Protein AF-A0A849H0S5-F1 (afdb_monomer_lite)

Structure (mmCIF, N/CA/C/O backbone):
data_AF-A0A849H0S5-F1
#
_entry.id   AF-A0A849H0S5-F1
#
loop_
_atom_site.group_PDB
_atom_site.id
_atom_site.type_symbol
_atom_site.label_atom_id
_atom_site.label_alt_id
_atom_site.label_comp_id
_atom_site.label_asym_id
_atom_site.label_entity_id
_atom_site.label_seq_id
_atom_site.pdbx_PDB_ins_code
_atom_site.Cartn_x
_atom_site.Cartn_y
_atom_site.Cartn_z
_atom_site.occupancy
_atom_site.B_iso_or_equiv
_atom_site.auth_seq_id
_atom_site.auth_comp_id
_atom_site.auth_asym_id
_atom_site.auth_atom_id
_atom_site.pdbx_PDB_model_num
ATOM 1 N N . MET A 1 1 ? 32.039 13.392 0.966 1.00 45.00 1 MET A N 1
ATOM 2 C CA . MET A 1 1 ? 31.714 11.979 0.681 1.00 45.00 1 MET A CA 1
ATOM 3 C C . MET A 1 1 ? 31.067 11.416 1.928 1.00 45.00 1 MET A C 1
ATOM 5 O O . MET A 1 1 ? 31.727 11.397 2.957 1.00 45.00 1 MET A O 1
ATOM 9 N N . ASP A 1 2 ? 29.788 11.054 1.857 1.00 46.84 2 ASP A N 1
ATOM 10 C CA . ASP A 1 2 ? 29.053 10.495 2.995 1.00 46.84 2 ASP A CA 1
ATOM 11 C C . ASP A 1 2 ? 29.469 9.033 3.244 1.00 46.84 2 ASP A C 1
ATOM 13 O O . ASP A 1 2 ? 29.275 8.193 2.359 1.00 46.84 2 ASP A O 1
ATOM 17 N N . PRO A 1 3 ? 30.021 8.690 4.421 1.00 48.19 3 PRO A N 1
ATOM 18 C CA . PRO A 1 3 ? 30.489 7.335 4.723 1.00 48.19 3 PRO A CA 1
ATOM 19 C C . PRO A 1 3 ? 29.352 6.312 4.912 1.00 48.19 3 PRO A C 1
ATOM 21 O O . PRO A 1 3 ? 29.616 5.116 4.982 1.00 48.19 3 PRO A O 1
ATOM 24 N N . ASN A 1 4 ? 28.087 6.751 4.935 1.00 49.31 4 ASN A N 1
ATOM 25 C CA . ASN A 1 4 ? 26.914 5.887 5.125 1.00 49.31 4 ASN A CA 1
ATOM 26 C C . ASN A 1 4 ? 26.207 5.463 3.819 1.00 49.31 4 ASN A C 1
ATOM 28 O O . ASN A 1 4 ? 25.200 4.761 3.861 1.00 49.31 4 ASN A O 1
ATOM 32 N N . SER A 1 5 ? 26.718 5.845 2.643 1.00 47.97 5 SER A N 1
ATOM 33 C CA . SER A 1 5 ? 26.041 5.624 1.347 1.00 47.97 5 SER A CA 1
ATOM 34 C C . SER A 1 5 ? 26.196 4.199 0.760 1.00 47.97 5 SER A C 1
ATOM 36 O O . SER A 1 5 ? 25.673 3.888 -0.314 1.00 47.97 5 SER A O 1
ATOM 38 N N . SER A 1 6 ? 26.912 3.296 1.436 1.00 49.69 6 SER A N 1
ATOM 39 C CA . SER A 1 6 ? 27.451 2.083 0.790 1.00 49.69 6 SER A CA 1
ATOM 40 C C . SER A 1 6 ? 26.764 0.760 1.145 1.00 49.69 6 SER A C 1
ATOM 42 O O . SER A 1 6 ? 27.017 -0.234 0.470 1.00 49.69 6 SER A O 1
ATOM 44 N N . LEU A 1 7 ? 25.905 0.697 2.167 1.00 49.59 7 LEU A N 1
ATOM 45 C CA . LEU A 1 7 ? 25.489 -0.598 2.739 1.00 49.59 7 LEU A CA 1
ATOM 46 C C . LEU A 1 7 ? 24.213 -1.223 2.144 1.00 49.59 7 LEU A C 1
ATOM 48 O O . LEU A 1 7 ? 23.897 -2.362 2.468 1.00 49.59 7 LEU A O 1
ATOM 52 N N . CYS A 1 8 ? 23.514 -0.549 1.226 1.00 49.94 8 CYS A N 1
ATOM 53 C CA . CYS A 1 8 ? 22.232 -1.040 0.688 1.00 49.94 8 CYS A CA 1
ATOM 54 C C . CYS A 1 8 ? 22.240 -1.339 -0.824 1.00 49.94 8 CYS A C 1
ATOM 56 O O . CYS A 1 8 ? 21.182 -1.309 -1.450 1.00 49.94 8 CYS A O 1
ATOM 58 N N . ARG A 1 9 ? 23.403 -1.595 -1.448 1.00 54.66 9 ARG A N 1
ATOM 59 C CA . ARG A 1 9 ? 23.490 -1.779 -2.917 1.00 54.66 9 ARG A CA 1
ATOM 60 C C . ARG A 1 9 ? 23.113 -3.174 -3.434 1.00 54.66 9 ARG A C 1
ATOM 62 O O . ARG A 1 9 ? 22.794 -3.286 -4.609 1.00 54.66 9 ARG A O 1
ATOM 69 N N . ASN A 1 10 ? 23.092 -4.201 -2.581 1.00 56.50 10 ASN A N 1
ATOM 70 C CA . ASN A 1 10 ? 22.935 -5.602 -3.012 1.00 56.50 10 ASN A CA 1
ATOM 71 C C . ASN A 1 10 ? 21.695 -6.306 -2.442 1.00 56.50 10 ASN A C 1
ATOM 73 O O . ASN A 1 10 ? 21.667 -7.530 -2.371 1.00 56.50 10 ASN A O 1
ATOM 77 N N . ILE A 1 11 ? 20.675 -5.563 -2.010 1.00 60.44 11 ILE A N 1
ATOM 78 C CA . ILE A 1 11 ? 19.396 -6.178 -1.638 1.00 60.44 11 ILE A CA 1
ATOM 79 C C . ILE A 1 11 ? 18.587 -6.341 -2.929 1.00 60.44 11 ILE A C 1
ATOM 81 O O . ILE A 1 11 ? 18.281 -5.320 -3.550 1.00 60.44 11 ILE A O 1
ATOM 85 N N . PRO A 1 12 ? 18.237 -7.571 -3.358 1.00 59.84 12 PRO A N 1
ATOM 86 C CA . PRO A 1 12 ? 17.350 -7.770 -4.495 1.00 59.84 12 PRO A CA 1
ATOM 87 C C . PRO A 1 12 ? 16.041 -7.024 -4.244 1.00 59.84 12 PRO A C 1
ATOM 89 O O . PRO A 1 12 ? 15.325 -7.306 -3.283 1.00 59.84 12 PRO A O 1
ATOM 92 N N . ARG A 1 13 ? 15.748 -6.032 -5.085 1.00 63.94 13 ARG A N 1
ATOM 93 C CA . ARG A 1 13 ? 14.490 -5.290 -5.038 1.00 63.94 13 ARG A CA 1
ATOM 94 C C . ARG A 1 13 ? 13.569 -5.874 -6.089 1.00 63.94 13 ARG A C 1
ATOM 96 O O . ARG A 1 13 ? 13.868 -5.812 -7.278 1.00 63.94 13 ARG A O 1
ATOM 103 N N . VAL A 1 14 ? 12.453 -6.438 -5.646 1.00 67.75 14 VAL A N 1
ATOM 104 C CA . VAL A 1 14 ? 11.357 -6.785 -6.546 1.00 67.75 14 VAL A CA 1
ATOM 105 C C . VAL A 1 14 ? 10.544 -5.515 -6.743 1.00 67.75 14 VAL A C 1
ATOM 107 O O . VAL A 1 14 ? 9.906 -5.036 -5.807 1.00 67.75 14 VAL A O 1
ATOM 110 N N . VAL A 1 15 ? 10.617 -4.938 -7.941 1.00 70.38 15 VAL A N 1
ATOM 111 C CA . VAL A 1 15 ? 9.737 -3.830 -8.318 1.00 70.38 15 VAL A CA 1
ATOM 112 C C . VAL A 1 15 ? 8.351 -4.427 -8.583 1.00 70.38 15 VAL A C 1
ATOM 114 O O . VAL A 1 15 ? 8.253 -5.347 -9.400 1.00 70.38 15 VAL A O 1
ATOM 117 N N . PRO A 1 16 ? 7.287 -3.968 -7.902 1.00 72.00 16 PRO A N 1
ATOM 118 C CA . PRO A 1 16 ? 5.942 -4.462 -8.166 1.00 72.00 16 PRO A CA 1
ATOM 119 C C . PRO A 1 16 ? 5.537 -4.168 -9.616 1.00 72.00 16 PRO A C 1
ATOM 121 O O . PRO A 1 16 ? 5.876 -3.113 -10.155 1.00 72.00 16 PRO A O 1
ATOM 124 N N . THR A 1 17 ? 4.798 -5.081 -10.250 1.00 82.06 17 THR A N 1
ATOM 125 C CA . THR A 1 17 ? 4.211 -4.799 -11.569 1.00 82.06 17 THR A CA 1
ATOM 126 C C . THR A 1 17 ? 3.200 -3.659 -11.454 1.00 82.06 17 THR A C 1
ATOM 128 O O . THR A 1 17 ? 2.671 -3.399 -10.373 1.00 82.06 17 THR A O 1
ATOM 131 N N . ARG A 1 18 ? 2.888 -2.998 -12.574 1.00 81.38 18 ARG A N 1
ATOM 132 C CA . ARG A 1 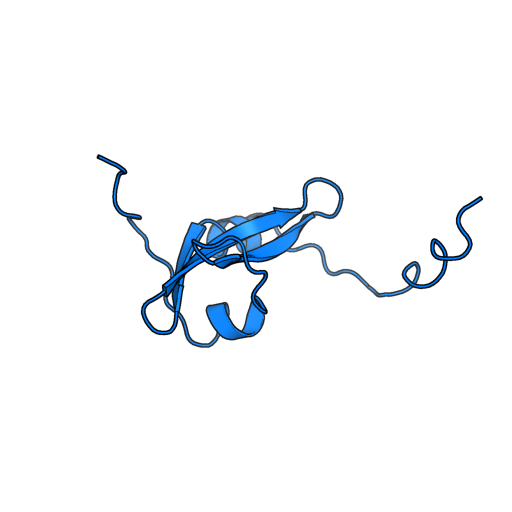18 ? 1.874 -1.933 -12.604 1.00 81.38 18 ARG A CA 1
ATOM 133 C C . ARG A 1 18 ? 0.520 -2.407 -12.069 1.00 81.38 18 ARG A C 1
ATOM 135 O O . ARG A 1 18 ? -0.066 -1.735 -11.238 1.00 81.38 18 ARG A O 1
ATOM 142 N N . GLU A 1 19 ? 0.090 -3.602 -12.467 1.00 83.31 19 GLU A N 1
ATOM 143 C CA . GLU A 1 19 ? -1.133 -4.231 -11.952 1.00 83.31 19 GLU A CA 1
ATOM 144 C C . GLU A 1 19 ? -1.094 -4.398 -10.424 1.00 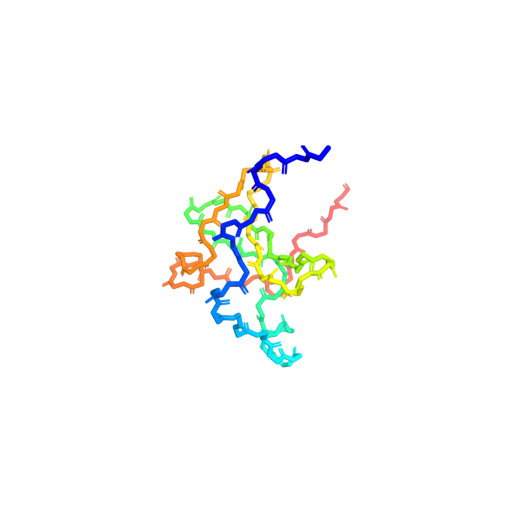83.31 19 GLU A C 1
ATOM 146 O O . GLU A 1 19 ? -2.060 -4.095 -9.729 1.00 83.31 19 GLU A O 1
ATOM 151 N N . HIS A 1 20 ? 0.055 -4.808 -9.877 1.00 81.81 20 HIS A N 1
ATOM 152 C CA . HIS A 1 20 ? 0.245 -4.925 -8.433 1.00 81.81 20 HIS A CA 1
ATOM 153 C C . HIS A 1 20 ? 0.230 -3.560 -7.730 1.00 81.81 20 HIS A C 1
ATOM 155 O O . HIS A 1 20 ? -0.283 -3.441 -6.620 1.00 81.81 20 HIS A O 1
ATOM 161 N N . GLN A 1 21 ? 0.787 -2.522 -8.359 1.00 84.69 21 GLN A N 1
ATOM 162 C CA . GLN A 1 21 ? 0.721 -1.156 -7.842 1.00 84.69 21 GLN A CA 1
ATOM 163 C C . GLN A 1 21 ? -0.722 -0.653 -7.831 1.00 84.69 21 GLN A C 1
ATOM 165 O O . GLN A 1 21 ? -1.181 -0.201 -6.788 1.00 84.69 21 GLN A O 1
ATOM 170 N N . ASP A 1 22 ? -1.459 -0.797 -8.930 1.00 84.56 22 ASP A N 1
ATOM 171 C CA . ASP A 1 22 ? -2.858 -0.369 -9.035 1.00 84.56 22 ASP A CA 1
ATOM 172 C C . ASP A 1 22 ? -3.743 -1.097 -8.002 1.00 84.56 22 ASP A C 1
ATOM 174 O O . ASP A 1 22 ? -4.616 -0.494 -7.367 1.00 84.56 22 ASP A O 1
ATOM 178 N N . ALA A 1 23 ? -3.460 -2.378 -7.741 1.00 86.25 23 ALA A N 1
ATOM 179 C CA . ALA A 1 23 ? -4.137 -3.158 -6.709 1.00 86.25 23 ALA A CA 1
ATOM 180 C C . ALA A 1 23 ? -3.847 -2.658 -5.283 1.00 86.25 23 ALA A C 1
ATOM 182 O O . ALA A 1 23 ? -4.747 -2.677 -4.445 1.00 86.25 23 ALA A O 1
ATOM 183 N N . LEU A 1 24 ? -2.642 -2.164 -4.988 1.00 90.19 24 LEU A N 1
ATOM 184 C CA . LEU A 1 24 ? -2.219 -1.838 -3.617 1.00 90.19 24 LEU A CA 1
ATOM 185 C C . LEU A 1 24 ? -2.269 -0.345 -3.272 1.00 90.19 24 LEU A C 1
ATOM 187 O O . LEU A 1 24 ? -2.526 0.006 -2.121 1.00 90.19 24 LEU A O 1
ATOM 191 N N . LEU A 1 25 ? -2.043 0.537 -4.243 1.00 92.25 25 LEU A N 1
ATOM 192 C CA . LEU A 1 25 ? -2.092 1.985 -4.063 1.00 92.25 25 LEU A CA 1
ATOM 193 C C . LEU A 1 25 ? -3.501 2.447 -3.693 1.00 92.25 25 LEU A C 1
ATOM 195 O O . LEU A 1 25 ? -4.491 1.960 -4.241 1.00 92.25 25 LEU A O 1
ATOM 199 N N . GLY A 1 26 ? -3.586 3.405 -2.771 1.00 93.44 26 GLY A N 1
ATOM 200 C CA . GLY A 1 26 ? -4.855 3.952 -2.298 1.00 93.44 26 GLY A CA 1
ATOM 201 C C . GLY A 1 26 ? -4.899 4.104 -0.783 1.00 93.44 26 GLY A C 1
ATOM 202 O O . GLY A 1 26 ? -3.863 4.165 -0.118 1.00 93.44 26 GLY A O 1
ATOM 203 N N . ILE A 1 27 ? -6.113 4.191 -0.248 1.00 95.25 27 ILE A N 1
ATOM 204 C CA . ILE A 1 27 ? -6.361 4.263 1.191 1.00 95.25 27 ILE A CA 1
ATOM 205 C C . ILE A 1 27 ? -6.796 2.889 1.685 1.00 95.25 27 ILE A C 1
ATOM 207 O O . ILE A 1 27 ? -7.576 2.199 1.034 1.00 95.25 27 ILE A O 1
ATOM 211 N N . TRP A 1 28 ? -6.265 2.502 2.833 1.00 96.25 28 TRP A N 1
ATOM 212 C CA . TRP A 1 28 ? -6.579 1.273 3.538 1.00 96.25 28 TRP A CA 1
ATOM 213 C C . TRP A 1 28 ? -7.064 1.611 4.941 1.00 96.25 28 TRP A C 1
ATOM 215 O O . TRP A 1 28 ? -6.572 2.553 5.556 1.00 96.25 28 TRP A O 1
ATOM 225 N N . GLU A 1 29 ? -7.989 0.822 5.463 1.00 95.94 29 GLU A N 1
ATOM 226 C CA . GLU A 1 29 ? -8.337 0.821 6.879 1.00 95.94 29 GLU A CA 1
ATOM 227 C C . GLU A 1 29 ? -7.557 -0.301 7.571 1.00 95.94 29 GLU A C 1
ATOM 229 O O . GLU A 1 29 ? -7.524 -1.441 7.099 1.00 95.94 29 GLU A O 1
ATOM 234 N N . TYR A 1 30 ? -6.865 0.030 8.659 1.00 96.38 30 TYR A N 1
ATOM 235 C CA . TYR A 1 30 ? -6.131 -0.938 9.465 1.00 96.38 30 TYR A CA 1
ATOM 236 C C . TYR A 1 30 ? -6.186 -0.541 10.934 1.00 96.38 30 TYR A C 1
ATOM 238 O O . TYR A 1 30 ? -5.640 0.486 11.330 1.00 96.38 30 TYR A O 1
ATOM 246 N N . ARG A 1 31 ? -6.815 -1.390 11.756 1.00 94.69 31 ARG A N 1
ATOM 247 C CA . ARG A 1 31 ? -7.002 -1.163 13.202 1.00 94.69 31 ARG A CA 1
ATOM 248 C C . ARG A 1 31 ? -7.728 0.154 13.517 1.00 94.69 31 ARG A C 1
ATOM 250 O O . ARG A 1 31 ? -7.406 0.800 14.511 1.00 94.69 31 ARG A O 1
ATOM 257 N N . GLY A 1 32 ? -8.696 0.543 12.689 1.00 93.19 32 GLY A N 1
ATOM 258 C CA . GLY A 1 32 ? -9.451 1.787 12.839 1.00 93.19 32 GLY A CA 1
ATOM 259 C C . GLY A 1 32 ? -8.715 3.042 12.363 1.00 93.19 32 GLY A C 1
ATOM 260 O O . GLY A 1 32 ? -9.226 4.140 12.556 1.00 93.19 32 GLY A O 1
ATOM 261 N N . GLU A 1 33 ? -7.535 2.907 11.753 1.00 94.38 33 GLU A N 1
ATOM 262 C CA . GLU A 1 33 ? -6.748 4.023 11.227 1.00 94.38 33 GLU A CA 1
ATOM 263 C C . GLU A 1 33 ? -6.724 4.010 9.693 1.00 94.38 33 GLU A C 1
ATOM 265 O O . GLU A 1 33 ? -6.647 2.9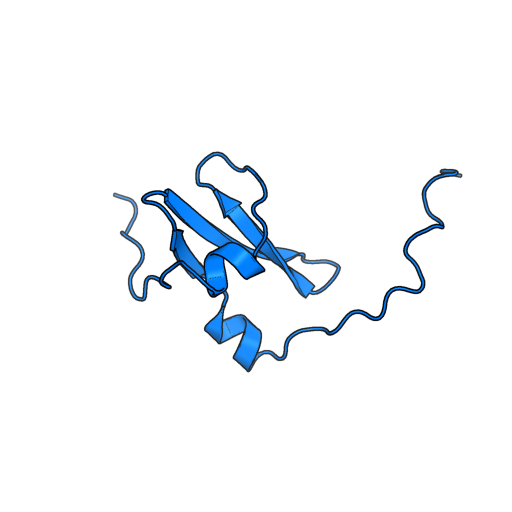49 9.065 1.00 94.38 33 GLU A O 1
ATOM 270 N N . MET A 1 34 ? -6.763 5.200 9.085 1.00 95.50 34 MET A N 1
ATOM 271 C CA . MET A 1 34 ? -6.602 5.362 7.641 1.00 95.50 34 MET A CA 1
ATOM 272 C C . MET A 1 34 ? -5.123 5.374 7.267 1.00 95.50 34 MET A C 1
ATOM 274 O O . MET A 1 34 ? -4.362 6.252 7.678 1.00 95.50 34 MET A O 1
ATOM 278 N N . ILE A 1 35 ? -4.732 4.412 6.440 1.00 96.75 35 ILE A N 1
ATOM 279 C CA . ILE A 1 35 ? -3.368 4.218 5.977 1.00 96.75 35 ILE A CA 1
ATOM 280 C C . ILE A 1 35 ? -3.292 4.494 4.481 1.00 96.75 35 ILE A C 1
ATOM 282 O O . ILE A 1 35 ? -3.986 3.878 3.676 1.00 96.75 35 ILE A O 1
ATOM 286 N N . ARG A 1 36 ? -2.401 5.394 4.081 1.00 95.69 36 ARG A N 1
ATOM 287 C CA . ARG A 1 36 ? -2.152 5.725 2.683 1.00 95.69 36 ARG A CA 1
ATOM 288 C C . ARG A 1 36 ? -1.004 4.894 2.130 1.00 95.69 36 ARG A C 1
ATOM 290 O O . ARG A 1 36 ? 0.124 4.990 2.611 1.00 95.69 36 ARG A O 1
ATOM 297 N N . PHE A 1 37 ? -1.291 4.126 1.089 1.00 94.69 37 PHE A N 1
ATOM 298 C CA . PHE A 1 37 ? -0.301 3.405 0.300 1.00 94.69 37 PHE A CA 1
ATOM 299 C C . PHE A 1 37 ? 0.181 4.260 -0.871 1.00 94.69 37 PHE A C 1
ATOM 301 O O . PHE A 1 37 ? -0.627 4.795 -1.632 1.00 94.69 37 PHE A O 1
ATOM 308 N N . LEU A 1 38 ? 1.500 4.384 -1.007 1.00 92.06 38 LEU A N 1
ATOM 309 C CA . LEU A 1 38 ? 2.193 5.188 -2.016 1.00 92.06 38 LEU A CA 1
ATOM 310 C C . LEU A 1 38 ? 3.397 4.426 -2.576 1.00 92.06 38 LEU A C 1
ATOM 312 O O . LEU A 1 38 ? 3.885 3.480 -1.961 1.00 92.06 38 LEU A O 1
ATOM 316 N N . THR A 1 39 ? 3.916 4.875 -3.715 1.00 88.00 39 THR A N 1
ATOM 317 C CA . THR A 1 39 ? 5.225 4.462 -4.238 1.00 88.00 39 THR A CA 1
ATOM 318 C C . THR A 1 39 ? 6.254 5.564 -4.010 1.00 88.00 39 THR A C 1
ATOM 320 O O . THR A 1 39 ? 5.994 6.726 -4.322 1.00 88.00 39 THR A O 1
ATOM 323 N N . GLU A 1 40 ? 7.435 5.208 -3.508 1.00 84.50 40 GLU A N 1
ATOM 324 C CA . GLU A 1 40 ? 8.590 6.111 -3.472 1.00 84.50 40 GLU A CA 1
ATOM 325 C C . GLU A 1 40 ? 9.004 6.485 -4.916 1.00 84.50 40 GLU A C 1
ATOM 327 O O . GLU A 1 40 ? 9.234 5.575 -5.719 1.00 84.50 40 GLU A O 1
ATOM 332 N N . PRO A 1 41 ? 9.120 7.783 -5.270 1.00 77.56 41 PRO A N 1
ATOM 333 C CA . PRO A 1 41 ? 9.353 8.217 -6.654 1.00 77.56 41 PRO A CA 1
ATOM 334 C C . PRO A 1 41 ? 10.626 7.647 -7.288 1.00 77.56 41 PRO A C 1
ATOM 336 O O . PRO A 1 41 ? 10.612 7.247 -8.448 1.00 77.56 41 PRO A O 1
ATOM 339 N N . ASP A 1 42 ? 11.710 7.572 -6.516 1.00 79.44 42 ASP A N 1
ATOM 340 C CA . ASP A 1 42 ? 13.032 7.206 -7.037 1.00 79.44 42 ASP A CA 1
ATOM 341 C C . ASP A 1 42 ? 13.251 5.689 -7.127 1.00 79.44 42 ASP A C 1
ATOM 343 O O . ASP A 1 42 ? 14.141 5.220 -7.836 1.00 79.44 42 ASP A O 1
ATOM 347 N N . THR A 1 43 ? 12.476 4.904 -6.374 1.00 78.25 43 THR A N 1
ATOM 348 C CA . THR A 1 43 ? 12.719 3.464 -6.192 1.00 78.25 43 THR A CA 1
ATOM 349 C C . THR A 1 43 ? 11.547 2.593 -6.637 1.00 78.25 43 THR A C 1
ATOM 351 O O . THR A 1 43 ? 11.732 1.391 -6.832 1.00 78.25 43 THR A O 1
ATOM 354 N N . GLY A 1 44 ? 10.343 3.161 -6.769 1.00 77.31 44 GLY A N 1
ATOM 355 C CA . GLY A 1 44 ? 9.105 2.420 -7.025 1.00 77.31 44 GLY A CA 1
ATOM 356 C C . GLY A 1 44 ? 8.676 1.514 -5.865 1.00 77.31 44 GLY A C 1
ATOM 357 O O . GLY A 1 44 ? 7.772 0.692 -6.029 1.00 77.31 44 GLY A O 1
ATOM 358 N N . VAL A 1 45 ? 9.325 1.628 -4.701 1.00 82.12 45 VAL A N 1
ATOM 359 C CA . VAL A 1 45 ? 9.034 0.808 -3.522 1.00 82.12 45 VAL A CA 1
ATOM 360 C C . VAL A 1 45 ? 7.716 1.249 -2.900 1.00 82.12 45 VAL A C 1
ATOM 362 O O . VAL A 1 45 ? 7.470 2.439 -2.705 1.00 82.12 45 VAL A O 1
ATOM 365 N N . LEU A 1 46 ? 6.879 0.271 -2.557 1.00 86.44 46 LEU A N 1
ATOM 366 C CA . LEU A 1 46 ? 5.609 0.496 -1.881 1.00 86.44 46 LEU A CA 1
ATOM 367 C C . LEU A 1 46 ? 5.832 0.877 -0.413 1.00 86.44 46 LEU A C 1
ATOM 369 O O . LEU A 1 46 ? 6.551 0.198 0.326 1.00 86.44 46 LEU A O 1
ATOM 373 N N . VAL A 1 47 ? 5.173 1.942 0.024 1.00 91.25 47 VAL A N 1
ATOM 374 C CA . VAL A 1 47 ? 5.232 2.467 1.387 1.00 91.25 47 VAL A CA 1
ATOM 375 C C . VAL A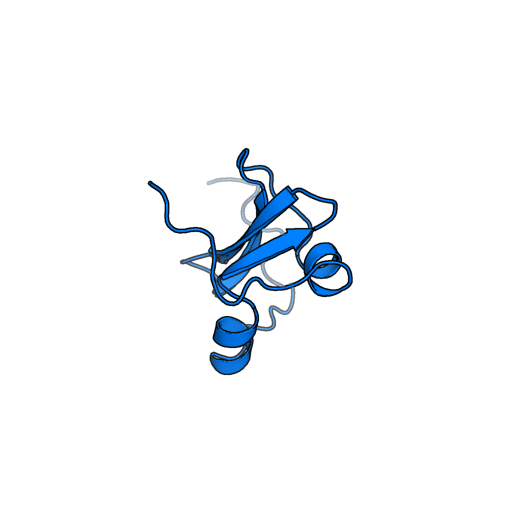 1 47 ? 3.834 2.760 1.905 1.00 91.25 47 VAL A C 1
ATOM 377 O O . VAL A 1 47 ? 2.935 3.084 1.135 1.00 91.25 47 VAL A O 1
ATOM 380 N N . ALA A 1 48 ? 3.660 2.638 3.218 1.00 94.81 48 ALA A N 1
ATOM 381 C CA . ALA A 1 48 ? 2.395 2.852 3.902 1.00 94.81 48 ALA A CA 1
ATOM 382 C C . ALA A 1 48 ? 2.591 3.899 5.000 1.00 94.81 48 ALA A C 1
ATOM 384 O O . ALA A 1 48 ? 3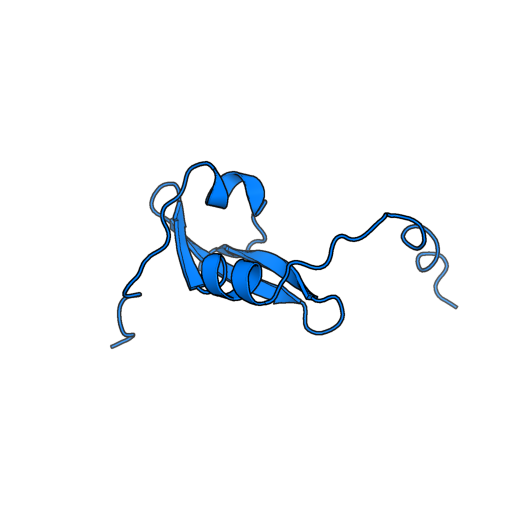.531 3.786 5.792 1.00 94.81 48 ALA A O 1
ATOM 385 N N . PHE A 1 49 ? 1.719 4.901 5.050 1.00 96.31 49 PHE A N 1
ATOM 386 C CA . PHE A 1 49 ? 1.759 5.972 6.045 1.00 96.31 49 PHE A CA 1
ATOM 387 C C . PHE A 1 49 ? 0.418 6.118 6.746 1.00 96.31 49 PHE A C 1
ATOM 389 O O . PHE A 1 49 ? -0.616 6.054 6.087 1.00 96.31 49 PHE A O 1
ATOM 396 N N . SER A 1 50 ? 0.427 6.350 8.055 1.00 95.56 50 SER A N 1
ATOM 397 C CA . SER A 1 50 ? -0.777 6.779 8.764 1.00 95.56 50 SER A CA 1
ATOM 398 C C . SER A 1 50 ? -1.224 8.187 8.370 1.00 95.56 50 SER A C 1
ATOM 400 O O . SER A 1 50 ? -0.478 8.931 7.725 1.00 95.56 50 SER A O 1
ATOM 402 N N . SER A 1 51 ? -2.420 8.583 8.816 1.00 90.56 51 SER A N 1
ATOM 403 C CA . SER A 1 51 ? -2.909 9.964 8.719 1.00 90.56 51 SER A CA 1
ATOM 404 C C . SER A 1 51 ? -1.970 10.978 9.380 1.00 90.56 51 SER A C 1
ATOM 406 O O . SER A 1 51 ? -1.803 12.077 8.861 1.00 90.56 51 SER A O 1
ATOM 408 N N . GLU A 1 52 ? -1.299 10.579 10.462 1.00 92.38 52 GLU A N 1
ATOM 409 C CA . GLU A 1 52 ? -0.304 11.390 11.179 1.00 92.38 52 GLU A CA 1
ATOM 410 C C . GLU A 1 52 ? 1.083 11.396 10.502 1.00 92.38 52 GLU A C 1
ATOM 412 O O . GLU A 1 52 ? 2.014 12.049 10.969 1.00 92.38 52 GLU A O 1
ATOM 417 N N . GLY A 1 53 ? 1.256 10.658 9.399 1.00 92.31 53 GLY A N 1
ATOM 418 C CA . GLY A 1 53 ? 2.505 10.610 8.635 1.00 92.31 53 GLY A CA 1
ATOM 419 C C . GLY A 1 53 ? 3.547 9.612 9.151 1.00 92.31 53 GLY A C 1
ATOM 420 O O . GLY A 1 53 ? 4.686 9.621 8.680 1.00 92.31 53 GLY A O 1
ATOM 421 N N . TYR A 1 54 ? 3.194 8.715 10.076 1.00 94.12 54 TYR A N 1
ATOM 422 C CA . TYR A 1 54 ? 4.102 7.661 10.535 1.00 94.12 54 TYR A CA 1
ATOM 423 C C . TYR A 1 54 ? 4.193 6.525 9.517 1.00 94.12 54 TYR A C 1
ATOM 425 O O . TYR A 1 54 ? 3.181 6.051 9.002 1.00 94.12 54 TYR A O 1
ATOM 433 N N . ARG A 1 55 ? 5.412 6.044 9.245 1.00 93.25 55 ARG A N 1
ATOM 434 C CA . ARG A 1 55 ? 5.632 4.907 8.340 1.00 93.25 55 ARG A CA 1
ATOM 435 C C . ARG A 1 55 ? 5.200 3.604 9.014 1.00 93.25 55 ARG A C 1
ATOM 437 O O . ARG A 1 55 ? 5.701 3.253 10.082 1.00 93.25 55 ARG A O 1
ATOM 444 N N . ILE A 1 56 ? 4.326 2.858 8.351 1.00 93.81 56 ILE A N 1
ATOM 445 C CA . ILE A 1 56 ? 3.829 1.553 8.794 1.00 93.81 56 ILE A CA 1
ATOM 446 C C . ILE A 1 56 ? 4.411 0.461 7.900 1.00 93.81 56 ILE A C 1
ATOM 448 O O . ILE A 1 56 ? 4.699 0.680 6.725 1.00 93.81 56 ILE A O 1
ATOM 452 N N . ASN A 1 57 ? 4.603 -0.737 8.457 1.00 91.19 57 ASN A N 1
ATOM 453 C CA . ASN A 1 57 ? 4.978 -1.909 7.673 1.00 91.19 57 ASN A CA 1
ATOM 454 C C . ASN A 1 57 ? 3.849 -2.256 6.674 1.00 91.19 57 ASN A C 1
ATOM 456 O O . ASN A 1 57 ? 2.783 -2.691 7.124 1.00 91.19 57 ASN A O 1
ATOM 460 N N . PRO A 1 58 ? 4.078 -2.143 5.350 1.00 91.50 58 PRO A N 1
ATOM 461 C CA . PRO A 1 58 ? 3.038 -2.368 4.348 1.00 91.50 58 PRO A CA 1
ATOM 462 C C . PRO A 1 58 ? 2.463 -3.788 4.386 1.00 91.50 58 PRO A C 1
ATOM 464 O O . PRO A 1 58 ? 1.263 -3.967 4.214 1.00 91.50 58 PRO A O 1
ATOM 467 N N . ILE A 1 59 ? 3.286 -4.799 4.691 1.00 91.44 59 ILE A N 1
ATOM 468 C CA . ILE A 1 59 ? 2.842 -6.201 4.745 1.00 91.44 59 ILE A CA 1
ATOM 469 C C . ILE A 1 59 ? 1.768 -6.386 5.817 1.00 91.44 59 ILE A C 1
ATOM 471 O O . ILE A 1 59 ? 0.794 -7.089 5.577 1.00 91.44 59 ILE A O 1
ATOM 475 N N . ARG A 1 60 ? 1.905 -5.724 6.975 1.00 94.06 60 ARG A N 1
ATOM 476 C CA . ARG A 1 60 ? 0.914 -5.827 8.060 1.00 94.06 60 ARG A CA 1
ATOM 477 C C . ARG A 1 60 ? -0.439 -5.245 7.673 1.00 94.06 60 ARG A C 1
ATOM 479 O O . ARG A 1 60 ? -1.462 -5.771 8.095 1.00 94.06 60 ARG A O 1
ATOM 486 N N . VAL A 1 61 ? -0.428 -4.166 6.896 1.00 95.44 61 VAL A N 1
ATOM 487 C CA . VAL A 1 61 ? -1.656 -3.512 6.443 1.00 95.44 61 VAL A CA 1
ATOM 488 C C . VAL A 1 61 ? -2.309 -4.332 5.335 1.00 95.44 61 VAL A C 1
ATOM 490 O O . VAL A 1 61 ? -3.503 -4.571 5.403 1.00 95.44 61 VAL A O 1
ATOM 493 N N . ILE A 1 62 ? -1.535 -4.862 4.383 1.00 93.19 62 ILE A N 1
ATOM 494 C CA . ILE A 1 62 ? -2.070 -5.740 3.328 1.00 93.19 62 ILE A CA 1
ATOM 495 C C . ILE A 1 62 ? -2.664 -7.022 3.923 1.00 93.19 62 ILE A C 1
ATOM 497 O O . ILE A 1 62 ? -3.707 -7.486 3.479 1.00 93.19 62 ILE A O 1
ATOM 501 N N . SER A 1 63 ? -2.006 -7.613 4.925 1.00 94.56 63 SER A N 1
ATOM 502 C CA . SER A 1 63 ? -2.428 -8.899 5.488 1.00 94.56 63 SER A CA 1
ATOM 503 C C . SER A 1 63 ? -3.578 -8.801 6.492 1.00 94.56 63 SER A C 1
ATOM 505 O O . SER A 1 63 ? -4.122 -9.833 6.873 1.00 94.56 63 SER A O 1
ATOM 507 N N . GLY A 1 64 ? -3.883 -7.609 7.008 1.00 94.75 64 GLY A N 1
ATOM 508 C CA . GLY A 1 64 ? -4.838 -7.443 8.110 1.00 94.75 64 GLY A CA 1
ATOM 509 C C . GLY A 1 64 ? -5.726 -6.208 8.028 1.00 94.75 64 GLY A C 1
ATOM 510 O O . GLY A 1 64 ? -6.487 -5.965 8.959 1.00 94.75 64 GLY A O 1
ATOM 511 N N . GLY A 1 65 ? -5.597 -5.412 6.975 1.00 95.31 65 GLY A N 1
ATOM 512 C CA . GLY A 1 65 ? -6.443 -4.266 6.680 1.00 95.31 65 GLY A CA 1
ATOM 513 C C . GLY A 1 65 ? -7.299 -4.513 5.445 1.00 95.31 65 GLY A C 1
ATOM 514 O O . GLY A 1 65 ? -7.199 -5.553 4.793 1.00 95.31 65 GLY A O 1
ATOM 515 N N . SER A 1 66 ? -8.124 -3.527 5.117 1.00 95.62 66 SER A N 1
ATOM 516 C CA . SER A 1 66 ? -8.993 -3.557 3.941 1.00 95.62 66 SER A CA 1
ATOM 517 C C . SER A 1 66 ? -8.745 -2.331 3.078 1.00 95.62 66 SER A C 1
ATOM 519 O O . SER A 1 66 ? -8.708 -1.210 3.589 1.00 95.62 66 SER A O 1
ATOM 521 N N . LYS A 1 67 ? -8.582 -2.529 1.767 1.00 94.50 67 LYS A N 1
ATOM 522 C CA . LYS A 1 67 ? -8.515 -1.414 0.821 1.00 94.50 67 LYS A CA 1
ATOM 523 C C . LYS A 1 67 ? -9.884 -0.741 0.742 1.00 94.50 67 LYS A C 1
ATOM 525 O O . LYS A 1 67 ? -10.905 -1.417 0.663 1.00 94.50 67 LYS A O 1
ATOM 530 N N . MET A 1 68 ? -9.895 0.585 0.770 1.00 92.38 68 MET A N 1
ATOM 531 C CA . MET A 1 68 ? -11.106 1.376 0.604 1.00 92.38 68 MET A CA 1
ATOM 532 C C . MET A 1 68 ? -11.302 1.674 -0.884 1.00 92.38 68 MET A C 1
ATOM 534 O O . MET A 1 68 ? -10.484 2.374 -1.481 1.00 92.38 68 MET A O 1
ATOM 538 N N . ASP A 1 69 ? -12.380 1.158 -1.475 1.00 81.75 69 ASP A N 1
ATOM 539 C CA . ASP A 1 69 ? -12.702 1.394 -2.891 1.00 81.75 69 ASP A CA 1
ATOM 540 C C . ASP A 1 69 ? -13.151 2.842 -3.154 1.00 81.75 69 ASP A C 1
ATOM 542 O O . ASP A 1 69 ? -12.876 3.391 -4.216 1.00 81.75 69 ASP A O 1
ATOM 546 N N . ASN A 1 70 ? -13.766 3.480 -2.150 1.00 69.19 70 ASN A N 1
ATOM 547 C CA . ASN A 1 70 ? -14.167 4.886 -2.152 1.00 69.19 70 ASN A CA 1
ATOM 548 C C . ASN A 1 70 ? -13.618 5.564 -0.887 1.00 69.19 70 ASN A C 1
ATOM 550 O O . ASN A 1 70 ? -14.269 5.511 0.161 1.00 69.19 70 ASN A O 1
ATOM 554 N N . PRO A 1 71 ? -12.409 6.153 -0.923 1.00 61.09 71 PRO A N 1
ATOM 555 C CA . PRO A 1 71 ? -11.941 6.953 0.200 1.00 61.09 71 PRO A CA 1
ATOM 556 C C . PRO A 1 71 ? -12.911 8.127 0.411 1.00 61.09 71 PRO A C 1
ATOM 558 O O . PRO A 1 71 ? -13.403 8.671 -0.579 1.00 61.09 71 PRO A O 1
ATOM 561 N N . PRO A 1 72 ? -13.211 8.516 1.663 1.00 58.00 72 PRO A N 1
ATOM 562 C CA . PRO A 1 72 ? -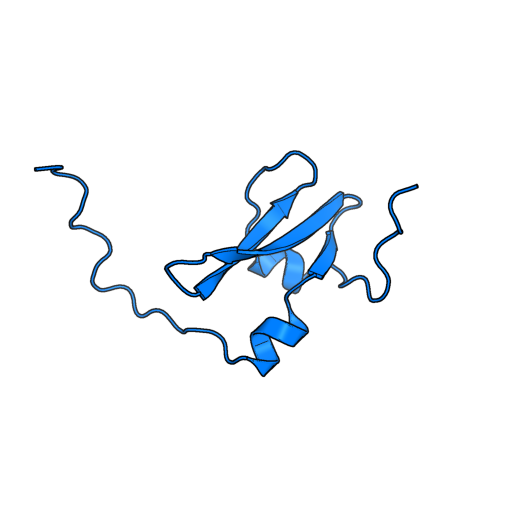14.103 9.640 1.922 1.00 58.00 72 PRO A CA 1
ATOM 563 C C . PRO A 1 72 ? -13.579 10.885 1.198 1.00 58.00 72 PRO A C 1
ATOM 565 O O . PRO A 1 72 ? -12.405 11.244 1.345 1.00 58.00 72 PRO A O 1
ATOM 568 N N . GLU A 1 73 ? -14.432 11.507 0.378 1.00 55.66 73 GLU A N 1
ATOM 569 C CA . GLU A 1 73 ? -14.140 12.814 -0.203 1.00 55.66 73 GLU A CA 1
ATOM 570 C C . GLU A 1 73 ? -13.876 13.781 0.955 1.00 55.66 73 GLU A C 1
ATOM 572 O O . GLU A 1 73 ? -14.617 13.817 1.937 1.00 55.66 73 GLU A O 1
ATOM 577 N N . LYS A 1 74 ? -12.756 14.506 0.887 1.00 52.47 74 LYS A N 1
ATOM 578 C CA . LYS A 1 74 ? -12.526 15.621 1.803 1.00 52.47 74 LYS A CA 1
ATOM 579 C C . LYS A 1 74 ? -13.584 16.683 1.497 1.00 52.47 74 LYS A C 1
ATOM 581 O O . LYS A 1 74 ? -13.507 17.274 0.422 1.00 52.47 74 LYS A O 1
ATOM 586 N N . ASP A 1 75 ? -14.510 16.896 2.428 1.00 44.56 75 ASP A N 1
ATOM 587 C CA . ASP A 1 75 ? -15.294 18.136 2.525 1.00 44.56 75 ASP A CA 1
ATOM 588 C C . ASP A 1 75 ? -14.375 19.365 2.682 1.00 44.56 75 ASP A C 1
ATOM 590 O O . ASP A 1 75 ? -13.320 19.251 3.362 1.00 44.56 75 ASP A O 1
#

Foldseek 3Di:
DDPPPPDPPPDDDDQDDPVRCVVQAAWKAAPNWIKGWDADPPRNDIWIATPVGDTDDSVNRVVGIGHDPDDDDDD

Secondary structure (DSSP, 8-state):
--TTTTTTSSSPP-PPPHHHHHHH-EEEEETTEEEEEEE-TTT--EEEEETT--EE-HHHHHHHSEE-SSPPP--

Sequence (75 aa):
MDPNSSLCRNIPRVVPTREHQDALLGIWEYRGEMIRFLTEPDTGVLVAFSSEGYRINPIRVISGGSKMDNPPEKD

Radius of gyration: 14.67 Å; chains: 1; bounding box: 47×27×26 Å

pLDDT: mean 80.37, std 17.01, range [44.56, 96.75]